Protein AF-X1AMS8-F1 (afdb_monomer_lite)

Organism: NCBI:txid412755

Structure (mmCIF, N/CA/C/O backbone):
data_AF-X1AMS8-F1
#
_entry.id   AF-X1AMS8-F1
#
loop_
_atom_site.group_PDB
_atom_site.id
_atom_site.type_symbol
_atom_site.label_atom_id
_atom_site.label_alt_id
_atom_site.label_comp_id
_atom_site.label_asym_id
_atom_site.label_entity_id
_atom_site.label_seq_id
_atom_site.pdbx_PDB_ins_code
_atom_site.Cartn_x
_atom_site.Cartn_y
_atom_site.Cartn_z
_atom_site.occupancy
_atom_site.B_iso_or_equiv
_atom_site.auth_seq_id
_atom_site.auth_comp_id
_atom_site.auth_asym_id
_atom_site.auth_atom_id
_atom_site.pdbx_PDB_model_num
ATOM 1 N N . ALA A 1 1 ? -2.477 -8.847 4.755 1.00 86.12 1 ALA A N 1
ATOM 2 C CA . ALA A 1 1 ? -3.081 -8.571 3.436 1.00 86.12 1 ALA A CA 1
ATOM 3 C C . ALA A 1 1 ? -3.505 -7.108 3.394 1.00 86.12 1 ALA A C 1
ATOM 5 O O . ALA A 1 1 ? -3.915 -6.594 4.432 1.00 86.12 1 ALA A O 1
ATOM 6 N N . VAL A 1 2 ? -3.370 -6.460 2.239 1.00 96.81 2 VAL A N 1
ATOM 7 C CA . VAL A 1 2 ? -3.770 -5.064 1.989 1.00 96.81 2 VAL A CA 1
ATOM 8 C C . VAL A 1 2 ? -4.736 -5.005 0.807 1.00 96.81 2 VAL A C 1
ATOM 10 O O . VAL A 1 2 ? -4.821 -5.969 0.046 1.00 96.81 2 VAL A O 1
ATOM 13 N N . ASN A 1 3 ? -5.461 -3.900 0.661 1.00 96.31 3 ASN A N 1
ATOM 14 C CA . ASN A 1 3 ? -6.238 -3.601 -0.544 1.00 96.31 3 ASN A CA 1
ATOM 15 C C . ASN A 1 3 ? -5.364 -2.942 -1.637 1.00 96.31 3 ASN A C 1
ATOM 17 O O . ASN A 1 3 ? -4.169 -2.716 -1.444 1.00 96.31 3 ASN A O 1
ATOM 21 N N . ASP A 1 4 ? -5.967 -2.576 -2.772 1.00 95.62 4 ASP A N 1
ATOM 22 C CA . ASP A 1 4 ? -5.266 -1.960 -3.916 1.00 95.62 4 ASP A CA 1
ATOM 23 C C . ASP A 1 4 ? -4.695 -0.558 -3.626 1.00 95.62 4 ASP A C 1
ATOM 25 O O . ASP A 1 4 ? -3.873 -0.046 -4.388 1.00 95.62 4 ASP A O 1
ATOM 29 N N . LYS A 1 5 ? -5.113 0.064 -2.515 1.00 97.44 5 LYS A N 1
ATOM 30 C CA . LYS A 1 5 ? -4.563 1.324 -1.991 1.00 97.44 5 LYS A CA 1
ATOM 31 C C . LYS A 1 5 ? -3.426 1.106 -0.989 1.00 97.44 5 LYS A C 1
ATOM 33 O O . LYS A 1 5 ? -2.936 2.077 -0.415 1.00 97.44 5 LYS A O 1
ATOM 38 N N . LEU A 1 6 ? -3.006 -0.145 -0.783 1.00 97.94 6 LEU A N 1
ATOM 39 C CA . LEU A 1 6 ? -1.996 -0.568 0.196 1.00 97.94 6 LEU A CA 1
ATOM 40 C C . LEU A 1 6 ? -2.436 -0.394 1.662 1.00 97.94 6 LEU A C 1
ATOM 42 O O . LEU A 1 6 ? -1.617 -0.477 2.580 1.00 97.94 6 LEU A O 1
ATOM 46 N N . GLU A 1 7 ? -3.732 -0.183 1.894 1.00 98.38 7 GLU A N 1
ATOM 47 C CA . GLU A 1 7 ? -4.318 -0.063 3.227 1.00 98.38 7 GLU A CA 1
ATOM 48 C C . GLU A 1 7 ? -4.636 -1.454 3.788 1.00 98.38 7 GLU A C 1
ATOM 50 O O . GLU A 1 7 ? -5.098 -2.355 3.079 1.00 98.38 7 GLU A O 1
ATOM 55 N N . THR A 1 8 ? -4.362 -1.646 5.072 1.00 98.25 8 THR A N 1
ATOM 56 C CA . THR A 1 8 ? -4.668 -2.884 5.795 1.00 98.25 8 THR A CA 1
ATOM 57 C C . THR A 1 8 ? -6.164 -2.984 6.118 1.00 98.25 8 THR A C 1
ATOM 59 O O . THR A 1 8 ? -6.967 -2.127 5.761 1.00 98.25 8 THR A O 1
ATOM 62 N N . SER A 1 9 ? -6.566 -4.028 6.844 1.00 97.81 9 SER A N 1
ATOM 63 C CA . SER A 1 9 ? -7.924 -4.108 7.394 1.00 97.81 9 SER A CA 1
ATOM 64 C C . SER A 1 9 ? -8.203 -3.076 8.495 1.00 97.81 9 SER A C 1
ATOM 66 O O . SER A 1 9 ? -9.357 -2.919 8.886 1.00 97.81 9 SER A O 1
ATOM 68 N N . VAL A 1 10 ? -7.170 -2.416 9.035 1.00 98.06 10 VAL A N 1
ATOM 69 C CA . VAL A 1 10 ? -7.317 -1.331 10.010 1.00 98.06 10 VAL A CA 1
ATOM 70 C C . VAL A 1 10 ? -7.257 0.005 9.260 1.00 98.06 10 VAL A C 1
ATOM 72 O O . VAL A 1 10 ? -6.212 0.307 8.677 1.00 98.06 10 VAL A O 1
ATOM 75 N N . PRO A 1 11 ? -8.336 0.812 9.277 1.00 97.06 11 PRO A N 1
ATOM 76 C CA . PRO A 1 11 ? -8.377 2.083 8.561 1.00 97.06 11 PRO A CA 1
ATOM 77 C C . PRO A 1 11 ? -7.237 3.020 8.963 1.00 97.06 11 PRO A C 1
ATOM 79 O O . PRO A 1 11 ? -6.936 3.176 10.150 1.00 97.06 11 PRO A O 1
ATOM 82 N N . GLY A 1 12 ? -6.613 3.648 7.971 1.00 97.31 12 GLY A N 1
ATOM 83 C CA . GLY A 1 12 ? -5.481 4.555 8.152 1.00 97.31 12 GLY A CA 1
ATOM 84 C C . GLY A 1 12 ? -4.136 3.871 8.428 1.00 97.31 12 GLY A C 1
ATOM 85 O O . GLY A 1 12 ? -3.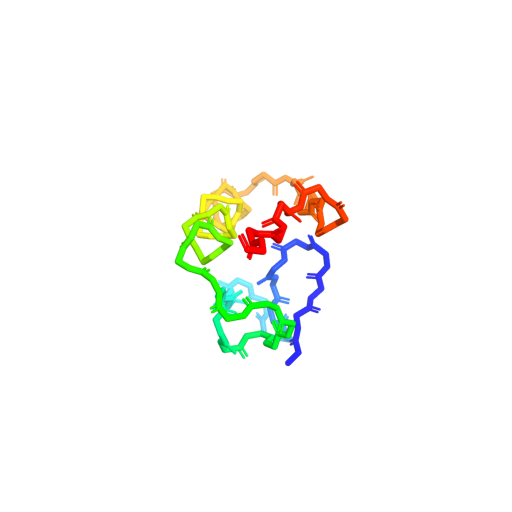133 4.571 8.558 1.00 97.31 12 GLY A O 1
ATOM 86 N N . ILE A 1 13 ? -4.078 2.535 8.496 1.00 98.19 13 ILE A N 1
ATOM 87 C CA . ILE A 1 13 ? -2.823 1.780 8.618 1.00 98.19 13 ILE A CA 1
ATOM 88 C C . ILE A 1 13 ? -2.483 1.135 7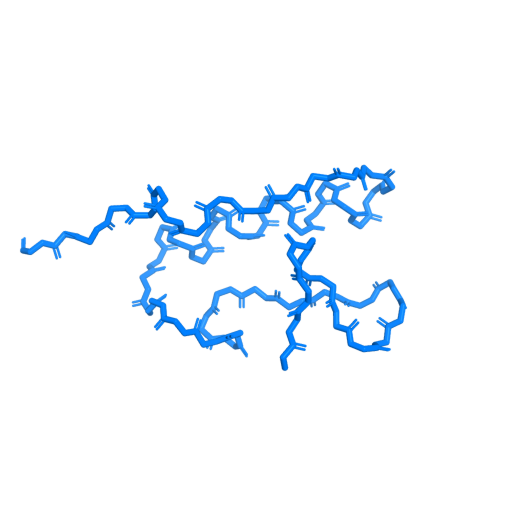.277 1.00 98.19 13 ILE A C 1
ATOM 90 O O . ILE A 1 13 ? -3.282 0.384 6.720 1.00 98.19 13 ILE A O 1
ATOM 94 N N . TYR A 1 14 ? -1.260 1.375 6.807 1.00 98.38 14 TYR A N 1
ATOM 95 C CA . TYR A 1 14 ? -0.747 0.911 5.519 1.00 98.38 14 TYR A CA 1
ATOM 96 C C . TYR A 1 14 ? 0.419 -0.062 5.703 1.00 98.38 14 TYR A C 1
ATOM 98 O O . TYR A 1 14 ? 1.152 0.009 6.691 1.00 98.38 14 TYR A O 1
ATOM 106 N N . ALA A 1 15 ? 0.606 -0.957 4.735 1.00 97.94 15 ALA A N 1
ATOM 107 C CA . ALA A 1 15 ? 1.759 -1.852 4.669 1.00 97.94 15 ALA A CA 1
ATOM 108 C C . ALA A 1 15 ? 2.305 -1.905 3.236 1.00 97.94 15 ALA A C 1
ATOM 110 O O . ALA A 1 15 ? 1.547 -1.786 2.276 1.00 97.94 15 ALA A O 1
ATOM 111 N N . ILE A 1 16 ? 3.622 -2.071 3.096 1.00 97.31 16 ILE A N 1
ATOM 112 C CA . ILE A 1 16 ? 4.339 -1.974 1.815 1.00 97.31 16 ILE A CA 1
ATOM 113 C C . ILE A 1 16 ? 5.447 -3.026 1.707 1.00 97.31 16 ILE A C 1
ATOM 115 O O . ILE A 1 16 ? 5.813 -3.653 2.705 1.00 97.31 16 ILE A O 1
ATOM 119 N N . GLY A 1 17 ? 6.010 -3.171 0.504 1.00 95.56 17 GLY A N 1
ATOM 120 C CA . GLY A 1 17 ? 7.151 -4.050 0.240 1.00 95.56 17 GLY A CA 1
ATOM 121 C C . GLY A 1 17 ? 6.909 -5.506 0.639 1.00 95.56 17 GLY A C 1
ATOM 122 O O . GLY A 1 17 ? 5.801 -6.023 0.539 1.00 95.56 17 GLY A O 1
ATOM 123 N N . ASP A 1 18 ? 7.945 -6.175 1.132 1.00 95.69 18 ASP A N 1
ATOM 124 C CA . ASP A 1 18 ? 7.912 -7.618 1.396 1.00 95.69 18 ASP A CA 1
ATOM 125 C C . ASP A 1 18 ? 6.827 -8.034 2.409 1.00 95.69 18 AS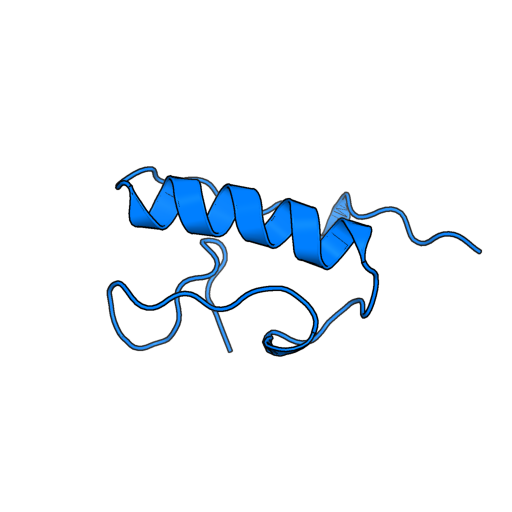P A C 1
ATOM 127 O O . ASP A 1 18 ? 6.324 -9.158 2.360 1.00 95.69 18 ASP A O 1
ATOM 131 N N . ALA A 1 19 ? 6.402 -7.122 3.292 1.00 95.19 19 ALA A N 1
ATOM 132 C CA . ALA A 1 19 ? 5.363 -7.378 4.291 1.00 95.19 19 ALA A CA 1
ATOM 133 C C . ALA A 1 19 ? 3.966 -7.621 3.686 1.00 95.19 19 ALA A C 1
ATOM 135 O O . ALA A 1 19 ? 3.108 -8.215 4.347 1.00 95.19 19 ALA A O 1
ATOM 136 N N . ILE A 1 20 ? 3.718 -7.176 2.448 1.00 94.19 20 ILE A N 1
ATOM 137 C CA . ILE A 1 20 ? 2.444 -7.408 1.747 1.00 94.19 20 ILE A CA 1
ATOM 138 C C . ILE A 1 20 ? 2.476 -8.630 0.820 1.00 94.19 20 ILE A C 1
ATOM 140 O O . ILE A 1 20 ? 1.446 -8.975 0.239 1.00 94.19 20 ILE A O 1
ATOM 144 N N . GLY A 1 21 ? 3.617 -9.325 0.741 1.00 88.19 21 GLY A N 1
ATOM 145 C CA . GLY A 1 21 ? 3.847 -10.434 -0.183 1.00 88.19 21 GLY A CA 1
ATOM 146 C C . GLY A 1 21 ? 4.094 -9.971 -1.624 1.00 88.19 21 GLY A C 1
ATOM 147 O O . GLY A 1 21 ? 4.255 -8.786 -1.902 1.00 88.19 21 GLY A O 1
ATOM 148 N N . GLY A 1 22 ? 4.135 -10.920 -2.563 1.00 83.00 22 GLY A N 1
ATOM 149 C CA . GLY A 1 22 ? 4.443 -10.636 -3.967 1.00 83.00 22 GLY A CA 1
ATOM 150 C C . GLY A 1 22 ? 5.948 -10.611 -4.239 1.00 83.00 22 GLY A C 1
ATOM 151 O O . GLY A 1 22 ? 6.643 -11.583 -3.948 1.00 83.00 22 GLY A O 1
ATOM 152 N N . TRP A 1 23 ? 6.439 -9.525 -4.838 1.00 84.75 23 TRP A N 1
ATOM 153 C CA . TRP A 1 23 ? 7.824 -9.406 -5.300 1.00 84.75 23 TRP A CA 1
ATOM 154 C C . TRP A 1 23 ? 8.733 -8.797 -4.229 1.00 84.75 23 TRP A C 1
ATOM 156 O O . TRP A 1 23 ? 8.554 -7.641 -3.852 1.00 84.75 23 TRP A O 1
ATOM 166 N N . MET A 1 24 ? 9.747 -9.552 -3.802 1.00 91.25 24 MET A N 1
ATOM 167 C CA . MET A 1 24 ? 10.750 -9.115 -2.819 1.00 91.25 24 MET A CA 1
ATOM 168 C C . MET A 1 24 ? 11.874 -8.327 -3.503 1.00 91.25 24 MET A C 1
ATOM 170 O O . MET A 1 24 ? 13.009 -8.790 -3.628 1.00 91.25 24 MET A O 1
ATOM 174 N N . LEU A 1 25 ? 11.518 -7.164 -4.050 1.00 93.12 25 LEU A N 1
ATOM 175 C CA . LEU A 1 25 ? 12.399 -6.309 -4.842 1.00 93.12 25 LEU A CA 1
ATOM 176 C C . LEU A 1 25 ? 12.451 -4.909 -4.231 1.00 93.12 25 LEU A C 1
ATOM 178 O O . LEU A 1 25 ? 11.415 -4.308 -3.939 1.00 93.12 25 LEU A O 1
ATOM 182 N N . SER A 1 26 ? 13.653 -4.350 -4.085 1.00 94.56 26 SER A N 1
ATOM 183 C CA . SER A 1 26 ? 13.842 -3.044 -3.440 1.00 94.56 26 SER A CA 1
ATOM 184 C C . SER A 1 26 ? 13.085 -1.919 -4.150 1.00 94.56 26 SER A C 1
ATOM 186 O O . SER A 1 26 ? 12.452 -1.098 -3.488 1.00 94.56 26 SER A O 1
ATOM 188 N N . HIS A 1 27 ? 13.068 -1.906 -5.487 1.00 93.25 27 HIS A N 1
ATOM 189 C CA . HIS A 1 27 ? 12.319 -0.905 -6.252 1.00 93.25 27 HIS A CA 1
ATOM 190 C C . HIS A 1 27 ? 10.805 -1.055 -6.093 1.00 93.25 27 HIS A C 1
ATOM 192 O O . HIS A 1 27 ? 10.109 -0.048 -6.007 1.00 93.25 27 HIS A O 1
ATOM 198 N N . ALA A 1 28 ? 10.289 -2.283 -5.982 1.00 94.31 28 ALA A N 1
ATOM 199 C CA . ALA A 1 28 ? 8.875 -2.521 -5.694 1.00 94.31 28 ALA A CA 1
ATOM 200 C C . ALA A 1 28 ? 8.491 -1.995 -4.301 1.00 94.31 28 ALA A C 1
ATOM 202 O O . ALA A 1 28 ? 7.460 -1.331 -4.144 1.00 94.31 28 ALA A O 1
ATOM 203 N N . ALA A 1 29 ? 9.340 -2.234 -3.296 1.00 95.69 29 ALA A N 1
ATOM 204 C CA . ALA A 1 29 ? 9.145 -1.715 -1.945 1.00 95.69 29 ALA A CA 1
ATOM 205 C C . ALA A 1 29 ? 9.149 -0.177 -1.917 1.00 95.69 29 ALA A C 1
ATOM 207 O O . ALA A 1 29 ? 8.282 0.432 -1.291 1.00 95.69 29 ALA A O 1
ATOM 208 N N . SER A 1 30 ? 10.065 0.468 -2.646 1.00 96.12 30 SER A N 1
ATOM 209 C CA . SER A 1 30 ? 10.093 1.931 -2.753 1.00 96.12 30 SER A CA 1
ATOM 210 C C . SER A 1 30 ? 8.847 2.493 -3.441 1.00 96.12 30 SER A C 1
ATOM 212 O O . SER A 1 30 ? 8.236 3.425 -2.920 1.00 96.12 30 SER A O 1
ATOM 214 N N . SER A 1 31 ? 8.430 1.923 -4.576 1.00 95.88 31 SER A N 1
ATOM 215 C CA . SER A 1 31 ? 7.247 2.397 -5.305 1.00 95.88 31 SER A CA 1
ATOM 216 C C . SER A 1 31 ? 5.955 2.219 -4.503 1.00 95.88 31 SER A C 1
ATOM 218 O O . SER A 1 31 ? 5.145 3.142 -4.452 1.00 95.88 31 SER A O 1
ATOM 220 N N . THR A 1 32 ? 5.773 1.077 -3.829 1.00 97.06 32 THR A N 1
ATOM 221 C CA . THR A 1 32 ? 4.619 0.875 -2.931 1.00 97.06 32 THR A CA 1
ATOM 222 C C . THR A 1 32 ? 4.648 1.851 -1.750 1.00 97.06 32 THR A C 1
ATOM 224 O O . THR A 1 32 ? 3.603 2.368 -1.361 1.00 97.06 32 THR A O 1
ATOM 227 N N . GLY A 1 33 ? 5.833 2.194 -1.236 1.00 97.44 33 GLY A N 1
ATOM 228 C CA . GLY A 1 33 ? 6.009 3.234 -0.218 1.00 97.44 33 GLY A CA 1
ATOM 229 C C . GLY A 1 33 ? 5.454 4.600 -0.614 1.00 97.44 33 GLY A C 1
ATOM 230 O O . GLY A 1 33 ? 4.745 5.221 0.178 1.00 97.44 33 GLY A O 1
ATOM 231 N N . VAL A 1 34 ? 5.724 5.046 -1.842 1.00 98.12 34 VAL A N 1
ATOM 232 C CA . VAL A 1 34 ? 5.227 6.337 -2.346 1.00 98.12 34 VAL A CA 1
ATOM 233 C C . VAL A 1 34 ? 3.699 6.343 -2.418 1.00 98.12 34 VAL A C 1
ATOM 235 O O . VAL A 1 34 ? 3.068 7.222 -1.837 1.00 98.12 34 VAL A O 1
ATOM 238 N N . THR A 1 35 ? 3.089 5.333 -3.043 1.00 98.00 35 THR A N 1
ATOM 239 C CA . THR A 1 35 ? 1.624 5.258 -3.172 1.00 98.00 35 THR A CA 1
ATOM 240 C C . THR A 1 35 ? 0.917 5.131 -1.821 1.00 98.00 35 THR A C 1
ATOM 242 O O . THR A 1 35 ? -0.123 5.753 -1.606 1.00 98.00 35 THR A O 1
ATOM 245 N N . ALA A 1 36 ? 1.483 4.371 -0.878 1.00 98.19 36 ALA A N 1
ATOM 246 C CA . ALA A 1 36 ? 0.931 4.282 0.472 1.00 98.19 36 ALA A CA 1
ATOM 247 C C . ALA A 1 36 ? 0.972 5.640 1.191 1.00 98.19 36 ALA A C 1
ATOM 249 O O . ALA A 1 36 ? 0.002 6.003 1.852 1.00 98.19 36 ALA A O 1
ATOM 250 N N . ALA A 1 37 ? 2.054 6.411 1.033 1.00 98.56 37 ALA A N 1
ATOM 251 C CA . ALA A 1 37 ? 2.163 7.751 1.609 1.00 98.56 37 ALA A CA 1
ATOM 252 C C . ALA A 1 37 ? 1.143 8.731 1.000 1.00 98.56 37 ALA A C 1
ATOM 254 O O . ALA A 1 37 ? 0.494 9.472 1.738 1.00 98.56 37 ALA A O 1
ATOM 255 N N . GLU A 1 38 ? 0.941 8.700 -0.321 1.00 98.62 38 GLU A N 1
ATOM 256 C CA . GLU A 1 38 ? -0.091 9.499 -0.997 1.00 98.62 38 GLU A CA 1
ATOM 257 C C . GLU A 1 38 ? -1.492 9.184 -0.450 1.00 98.62 38 GLU A C 1
ATOM 259 O O . GLU A 1 38 ? -2.253 10.092 -0.101 1.00 98.62 38 GLU A O 1
ATOM 264 N N . ASN A 1 39 ? -1.824 7.899 -0.307 1.00 98.56 39 ASN A N 1
ATOM 265 C CA . ASN A 1 39 ? -3.112 7.467 0.238 1.00 98.56 39 ASN A CA 1
ATOM 266 C C . ASN A 1 39 ? -3.266 7.816 1.726 1.00 98.56 39 ASN A C 1
ATOM 268 O O . ASN A 1 39 ? -4.330 8.281 2.137 1.00 98.56 39 ASN A O 1
ATOM 272 N N . ALA A 1 40 ? -2.199 7.698 2.522 1.00 98.38 40 ALA A N 1
ATOM 273 C CA . ALA A 1 40 ? -2.188 8.144 3.916 1.00 98.38 40 ALA A CA 1
ATOM 274 C C . ALA A 1 40 ? -2.436 9.660 4.054 1.00 98.38 40 ALA A C 1
ATOM 276 O O . ALA A 1 40 ? -2.992 10.104 5.057 1.00 98.38 40 ALA A O 1
ATOM 277 N N . MET A 1 41 ? -2.088 10.448 3.032 1.00 98.38 41 MET A N 1
ATOM 278 C CA . MET A 1 41 ? -2.382 11.883 2.930 1.00 98.38 41 MET A CA 1
ATOM 279 C C . MET A 1 41 ? -3.772 12.198 2.342 1.00 98.38 41 MET A C 1
ATOM 281 O O . MET A 1 41 ? -4.067 13.352 2.027 1.00 98.38 41 MET A O 1
ATOM 285 N N . GLY A 1 42 ? -4.642 11.197 2.189 1.00 97.56 42 GLY A N 1
ATOM 286 C CA . GLY A 1 42 ? -6.020 11.372 1.729 1.00 97.56 42 GLY A CA 1
ATOM 287 C C . GLY A 1 42 ? -6.205 11.313 0.212 1.00 97.56 42 GLY A C 1
ATOM 288 O O . GLY A 1 42 ? -7.281 11.663 -0.276 1.00 97.56 42 GLY A O 1
ATOM 289 N N . GLN A 1 43 ? -5.194 10.878 -0.547 1.00 98.25 43 GLN A N 1
ATOM 290 C CA . GLN A 1 43 ? -5.384 10.554 -1.962 1.00 98.25 43 GLN A CA 1
ATOM 291 C C . GLN A 1 43 ? -6.124 9.213 -2.141 1.00 98.25 43 GLN A C 1
ATOM 293 O O . GLN A 1 43 ? -6.391 8.476 -1.190 1.00 98.25 43 GLN A O 1
ATOM 298 N N . ALA A 1 44 ? -6.496 8.903 -3.385 1.00 96.06 44 ALA A N 1
ATOM 299 C CA . ALA A 1 44 ? -7.191 7.671 -3.756 1.00 96.06 44 ALA A CA 1
ATOM 300 C C . ALA A 1 44 ? -6.499 6.975 -4.938 1.00 96.06 44 ALA A C 1
ATOM 302 O O . ALA A 1 44 ? -7.111 6.728 -5.977 1.00 96.06 44 ALA A O 1
ATOM 303 N N . VAL A 1 45 ? -5.213 6.677 -4.771 1.00 97.88 45 VAL A N 1
ATOM 304 C CA . 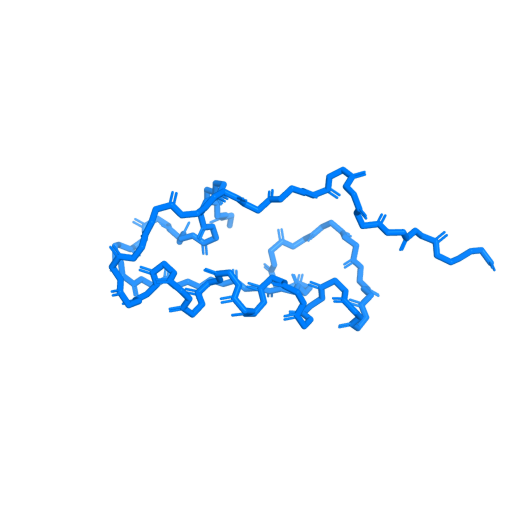VAL A 1 45 ? -4.339 6.069 -5.778 1.00 97.88 45 VAL A CA 1
ATOM 305 C C . VAL A 1 45 ? -4.357 4.544 -5.645 1.00 97.88 45 VAL A C 1
ATOM 307 O O . VAL A 1 45 ? -4.228 4.006 -4.547 1.00 97.88 45 VAL A O 1
ATOM 310 N N . LEU A 1 46 ? -4.505 3.840 -6.769 1.00 97.75 46 LEU A N 1
ATOM 311 C CA . LEU A 1 46 ? -4.370 2.382 -6.842 1.00 97.75 46 LEU A CA 1
ATOM 312 C C . LEU A 1 46 ? -2.951 2.022 -7.282 1.00 97.75 46 LEU A C 1
ATOM 314 O O . LEU A 1 46 ? -2.439 2.614 -8.234 1.00 97.75 46 LEU A O 1
ATOM 318 N N . PHE A 1 47 ? -2.325 1.042 -6.632 1.00 96.12 47 PHE A N 1
ATOM 319 C CA . PHE A 1 47 ? -0.973 0.626 -6.993 1.00 96.12 47 PHE A CA 1
ATOM 320 C C . PHE A 1 47 ? -0.974 -0.379 -8.169 1.00 96.12 47 PHE A C 1
ATOM 322 O O . PHE A 1 47 ? -1.565 -1.457 -8.060 1.00 9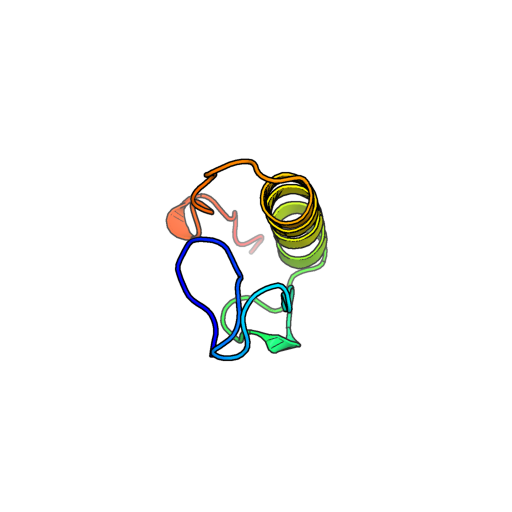6.12 47 PHE A O 1
ATOM 329 N N . PRO A 1 48 ? -0.300 -0.093 -9.302 1.00 94.25 48 PRO A N 1
ATOM 330 C CA . PRO A 1 48 ? -0.321 -0.957 -10.482 1.00 94.25 48 PRO A CA 1
ATOM 331 C C . PRO A 1 48 ? 0.725 -2.083 -10.392 1.00 94.25 48 PRO A C 1
ATOM 333 O O . PRO A 1 48 ? 1.754 -2.052 -11.066 1.00 94.25 48 PRO A O 1
ATOM 336 N N . PHE A 1 49 ? 0.452 -3.121 -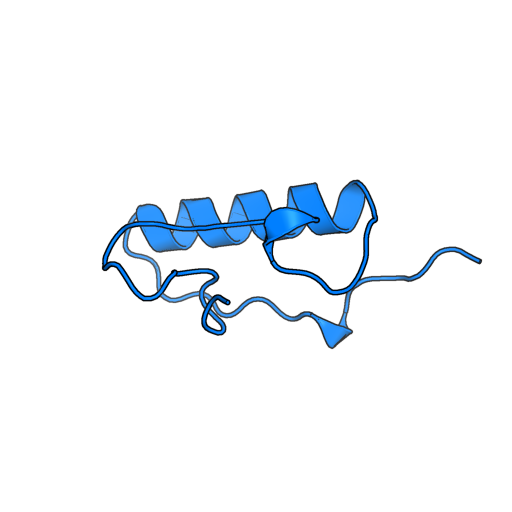9.596 1.00 91.94 49 PHE A N 1
ATOM 337 C CA . PHE A 1 49 ? 1.390 -4.236 -9.357 1.00 91.94 49 PHE A CA 1
ATOM 338 C C . PHE A 1 49 ? 1.933 -4.916 -10.626 1.00 91.94 49 PHE A C 1
ATOM 340 O O . PHE A 1 49 ? 3.067 -5.390 -10.632 1.00 91.94 49 PHE A O 1
ATOM 347 N N . HIS A 1 50 ? 1.150 -4.949 -11.707 1.00 92.00 50 HIS A N 1
ATOM 348 C CA . HIS A 1 50 ? 1.532 -5.579 -12.976 1.00 92.00 50 HIS A CA 1
ATOM 349 C C . HIS A 1 50 ? 2.620 -4.818 -13.753 1.00 92.00 50 HIS A C 1
ATOM 351 O O . HIS A 1 50 ? 3.161 -5.358 -14.713 1.00 92.00 50 HIS A O 1
ATOM 357 N N . LEU A 1 51 ? 2.932 -3.577 -13.364 1.00 93.06 51 LEU A N 1
ATOM 358 C CA . LEU A 1 51 ? 3.977 -2.761 -13.990 1.00 93.06 51 LEU A CA 1
ATOM 359 C C . LEU A 1 51 ? 5.325 -2.858 -13.271 1.00 93.06 51 LEU A C 1
ATOM 361 O O . LEU A 1 51 ? 6.273 -2.202 -13.695 1.00 93.06 51 LEU A O 1
ATOM 365 N N . ILE A 1 52 ? 5.435 -3.651 -12.198 1.00 90.94 52 ILE A N 1
ATOM 366 C CA . ILE A 1 52 ? 6.722 -3.877 -11.536 1.00 90.94 52 ILE A CA 1
ATOM 367 C C . ILE A 1 52 ? 7.610 -4.708 -12.474 1.00 90.94 52 ILE A C 1
ATOM 369 O O . ILE A 1 52 ? 7.285 -5.866 -12.747 1.00 90.94 52 ILE A O 1
ATOM 373 N N . PRO A 1 53 ? 8.752 -4.171 -12.938 1.00 90.38 53 PRO A N 1
ATOM 374 C CA . PRO A 1 53 ? 9.692 -4.953 -13.718 1.00 90.38 53 PRO A CA 1
ATOM 375 C C . PRO A 1 53 ? 10.378 -5.984 -12.820 1.00 90.38 53 PRO A C 1
ATOM 377 O O . PRO A 1 53 ? 10.868 -5.660 -11.734 1.00 90.38 53 PRO A O 1
ATOM 380 N N . LEU A 1 54 ? 10.437 -7.223 -13.300 1.00 85.12 54 LEU A N 1
ATOM 381 C CA . LEU A 1 54 ? 11.231 -8.290 -12.705 1.00 85.12 54 LEU A CA 1
ATOM 382 C C . LEU A 1 54 ? 12.552 -8.327 -13.461 1.00 85.12 54 LEU A C 1
ATOM 384 O O . LEU A 1 54 ? 12.596 -8.759 -14.612 1.00 85.12 54 LEU A O 1
ATOM 388 N N . SER A 1 55 ? 13.612 -7.801 -12.854 1.00 74.62 55 SER A N 1
ATOM 389 C CA . SER A 1 55 ? 14.955 -7.966 -13.406 1.00 74.62 55 SER A CA 1
ATOM 390 C C . SER A 1 55 ? 15.303 -9.457 -13.367 1.00 74.62 55 SER A C 1
ATOM 392 O O . SER A 1 55 ? 15.319 -10.041 -12.284 1.00 74.62 55 SER A O 1
ATOM 394 N N . TYR A 1 56 ? 15.526 -10.059 -14.536 1.00 59.78 56 TYR A N 1
ATOM 395 C CA . TYR A 1 56 ? 16.203 -11.352 -14.672 1.00 59.78 56 TYR A CA 1
ATOM 396 C C . TYR A 1 56 ? 17.719 -11.164 -14.614 1.00 59.78 56 TYR A C 1
ATOM 398 O O . TYR A 1 56 ? 18.191 -10.098 -15.076 1.00 59.78 56 TYR A O 1
#

InterPro domains:
  IPR023753 FAD/NAD(P)-binding domain [PF07992] (2-33)
  IPR036188 FAD/NAD(P)-binding domain superfamily [G3DSA:3.50.50.60] (1-43)
  IPR036188 FAD/NAD(P)-binding domain superfamily [SSF51905] (2-43)

pLDDT: mean 94.23, std 6.57, range [59.78, 98.62]

Radius of gyration: 10.81 Å; chains: 1; bounding box: 25×23×25 Å

Secondary structure (DSSP, 8-state):
---TTSB-SSTT-B--GGGG-S---HHHHHHHHHHHHHHHTT--PPP-GGG-----

Foldseek 3Di:
DADQLQHDPDPLDGDFAPVVPDDNDPVRRVQSVVSNVCVSVVDDDGDPSVPDDDDD

Sequence (56 aa):
AVNDKLETSVPGIYAIGDAIGGWMLSHAASSTGVTAAENAMGQAVLFPFHLIPLSY